Protein AF-A0A3D9DS26-F1 (afdb_monomer_lite)

Sequence (85 aa):
MTNMLNFGMKIKIYTIMKTLLRAFIVVIIIIGGVLIIVVGKKPFPEPECLVCGINLVRTLGIAEVILGLGALVIQANLAEKQRNF

Radius of gyration: 21.76 Å; chains: 1; bounding box: 59×15×52 Å

pLDDT: mean 74.6, std 13.54, range [47.5, 94.62]

Organism: NCBI:txid395936

Foldseek 3Di:
DVVVVVVVVVVVVVVVVVVVVVVVVVVVVVVVVVCCPVVVPDDPDDPPCPDPDDVVCVVVVVVCVCVVVVVVVVVVVVVVVVVVD

Structure (mmCIF, N/CA/C/O backbone):
data_AF-A0A3D9DS26-F1
#
_entry.id   AF-A0A3D9DS26-F1
#
loop_
_atom_site.group_PDB
_atom_site.id
_atom_site.type_symbol
_atom_site.label_atom_id
_atom_site.label_alt_id
_atom_site.label_comp_id
_atom_site.label_asym_id
_atom_site.label_entity_id
_atom_site.label_seq_id
_atom_site.pdbx_PDB_ins_code
_atom_site.Cartn_x
_atom_site.Cartn_y
_atom_site.Cartn_z
_atom_site.occupancy
_atom_site.B_iso_or_equiv
_atom_site.auth_seq_id
_atom_site.auth_comp_id
_atom_site.auth_asym_id
_atom_site.auth_atom_id
_atom_site.pdbx_PDB_model_num
ATOM 1 N N . MET A 1 1 ? -30.643 1.022 29.447 1.00 56.59 1 MET A N 1
ATOM 2 C CA . MET A 1 1 ? -31.026 0.630 28.067 1.00 56.59 1 MET A CA 1
ATOM 3 C C . MET A 1 1 ? -30.411 1.540 26.994 1.00 56.59 1 MET A C 1
ATOM 5 O O . MET A 1 1 ? -29.914 1.034 25.998 1.00 56.59 1 MET A O 1
ATOM 9 N N . THR A 1 2 ? -30.340 2.859 27.211 1.00 61.09 2 THR A N 1
ATOM 10 C CA . THR A 1 2 ? -29.748 3.852 26.283 1.00 61.09 2 THR A CA 1
ATOM 11 C C . THR A 1 2 ? -28.255 3.650 25.972 1.00 61.09 2 THR A C 1
ATOM 13 O O . THR A 1 2 ? -27.854 3.764 24.816 1.00 61.09 2 THR A O 1
ATOM 16 N N . ASN A 1 3 ? -27.433 3.263 26.955 1.00 60.50 3 ASN A N 1
ATOM 17 C CA . ASN A 1 3 ? -25.995 3.011 26.740 1.00 60.50 3 ASN A CA 1
ATOM 18 C C . ASN A 1 3 ? -25.705 1.811 25.817 1.00 60.50 3 ASN A C 1
ATOM 20 O O . ASN A 1 3 ? -24.702 1.809 25.110 1.00 60.50 3 ASN A O 1
ATOM 24 N N . MET A 1 4 ? -26.597 0.816 25.772 1.00 60.19 4 MET A N 1
ATOM 25 C CA . MET A 1 4 ? -26.422 -0.392 24.954 1.00 60.19 4 MET A CA 1
ATOM 26 C C . MET A 1 4 ? -26.727 -0.126 23.469 1.00 60.19 4 MET A C 1
ATOM 28 O O . MET A 1 4 ? -26.014 -0.611 22.592 1.00 60.19 4 MET A O 1
ATOM 32 N N . LEU A 1 5 ? -27.717 0.730 23.184 1.00 60.91 5 LEU A N 1
ATOM 33 C CA . LEU A 1 5 ? -28.002 1.237 21.834 1.00 60.91 5 LEU A CA 1
ATOM 34 C C . LEU A 1 5 ? -26.867 2.131 21.302 1.00 60.91 5 LEU A C 1
ATOM 36 O O . LEU A 1 5 ? -26.483 2.009 20.139 1.00 60.91 5 LEU A O 1
ATO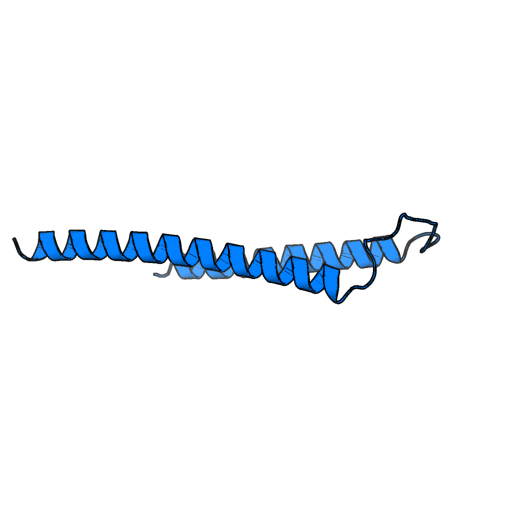M 40 N N . ASN A 1 6 ? -26.281 2.982 22.154 1.00 63.09 6 ASN A N 1
ATOM 41 C CA . ASN A 1 6 ? -25.159 3.850 21.773 1.00 63.09 6 ASN A CA 1
ATOM 42 C C . ASN A 1 6 ? -23.893 3.033 21.434 1.00 63.09 6 ASN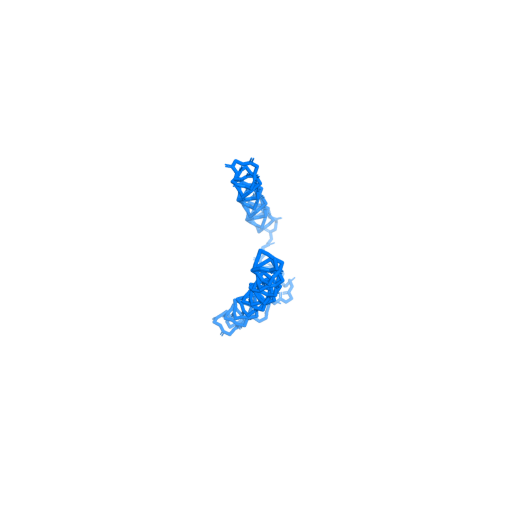 A C 1
ATOM 44 O O . ASN A 1 6 ? -23.210 3.305 20.445 1.00 63.09 6 ASN A O 1
ATOM 48 N N . PHE A 1 7 ? -23.634 1.960 22.190 1.00 66.06 7 PHE A N 1
ATOM 49 C CA . PHE A 1 7 ? -22.504 1.060 21.950 1.00 66.06 7 PHE A CA 1
ATOM 50 C C . PHE A 1 7 ? -22.642 0.276 20.633 1.00 66.06 7 PHE A C 1
ATOM 52 O O . PHE A 1 7 ? -21.707 0.241 19.829 1.00 66.06 7 PHE A O 1
ATOM 59 N N . GLY A 1 8 ? -23.829 -0.277 20.355 1.00 66.00 8 GLY A N 1
ATOM 60 C CA . GLY A 1 8 ? -24.113 -0.968 19.090 1.00 66.00 8 GLY A CA 1
ATOM 61 C C . GLY A 1 8 ? -23.998 -0.051 17.865 1.00 66.00 8 GLY A C 1
ATOM 62 O O . GLY A 1 8 ? -23.451 -0.448 16.833 1.00 66.00 8 GLY A O 1
ATOM 63 N N . MET A 1 9 ? -24.438 1.206 17.988 1.00 68.56 9 MET A N 1
ATOM 64 C CA . MET A 1 9 ? -24.321 2.198 16.917 1.00 68.56 9 MET A CA 1
ATOM 65 C C . MET A 1 9 ? -22.858 2.600 16.656 1.00 68.56 9 MET A C 1
ATOM 67 O O . MET A 1 9 ? -22.450 2.672 15.493 1.00 68.56 9 MET A O 1
ATOM 71 N N . LYS A 1 10 ? -22.033 2.766 17.703 1.00 67.88 10 LYS A N 1
ATOM 72 C CA . LYS A 1 10 ? -20.584 3.005 17.551 1.00 67.88 10 LYS A CA 1
ATOM 73 C C . LYS A 1 10 ? -19.860 1.851 16.860 1.00 67.88 10 LYS A C 1
ATOM 75 O O . LYS A 1 10 ? -19.033 2.112 15.989 1.00 67.88 10 LYS A O 1
ATOM 80 N N . ILE A 1 11 ? -20.179 0.598 17.196 1.00 72.75 11 ILE A N 1
ATOM 81 C CA . ILE A 1 11 ? -19.582 -0.588 16.553 1.00 72.75 11 ILE A CA 1
ATOM 82 C C . ILE A 1 11 ? -19.902 -0.616 15.056 1.00 72.75 11 ILE A C 1
ATOM 84 O O . ILE A 1 11 ? -19.014 -0.840 14.226 1.00 72.75 11 ILE A O 1
ATOM 88 N N . LYS A 1 12 ? -21.159 -0.340 14.692 1.00 75.31 12 LYS A N 1
ATOM 89 C CA . LYS A 1 12 ? -21.587 -0.297 13.289 1.00 75.31 12 LYS A CA 1
ATOM 90 C C . LYS A 1 12 ? -20.849 0.803 12.517 1.00 75.31 12 LYS A C 1
ATOM 92 O O . LYS A 1 12 ? -20.336 0.540 11.433 1.00 75.31 12 LYS A O 1
ATOM 97 N N . ILE A 1 13 ? -20.710 1.992 13.105 1.00 76.25 13 ILE A N 1
ATOM 98 C CA . ILE A 1 13 ? -19.961 3.119 12.522 1.00 76.25 13 ILE A CA 1
ATOM 99 C C . ILE A 1 13 ? -18.473 2.785 12.351 1.00 76.25 13 ILE A C 1
ATOM 101 O O . ILE A 1 13 ? -17.922 3.019 11.277 1.00 76.25 13 ILE A O 1
ATOM 105 N N . TYR A 1 14 ? -17.829 2.178 13.353 1.00 79.19 14 TYR A N 1
ATOM 106 C CA . TYR A 1 14 ? -16.428 1.747 13.259 1.00 79.19 14 TYR A CA 1
ATOM 107 C C . TYR A 1 14 ? -16.214 0.709 12.151 1.00 79.19 14 TYR A C 1
ATOM 109 O O . TYR A 1 14 ? -15.230 0.770 11.416 1.00 79.19 14 TYR A O 1
ATOM 117 N N . THR A 1 15 ? -17.160 -0.217 11.993 1.00 79.75 15 THR A N 1
ATOM 118 C CA . THR A 1 15 ? -17.108 -1.251 10.949 1.00 79.75 15 THR A CA 1
ATOM 119 C C . THR A 1 15 ? -17.268 -0.653 9.548 1.00 79.75 15 THR A C 1
ATOM 121 O O . THR A 1 15 ? -16.530 -1.015 8.626 1.00 79.75 15 THR A O 1
ATOM 124 N N . ILE A 1 16 ? -18.186 0.304 9.385 1.00 80.12 16 ILE A N 1
ATOM 125 C CA . ILE A 1 16 ? -18.387 1.027 8.121 1.00 80.12 16 ILE A CA 1
ATOM 126 C C . ILE A 1 16 ? -17.135 1.841 7.780 1.00 80.12 16 ILE A C 1
ATOM 128 O O . ILE A 1 16 ? -16.606 1.730 6.677 1.00 80.12 16 ILE A O 1
ATOM 132 N N . MET A 1 17 ? -16.602 2.589 8.745 1.00 84.25 17 MET A N 1
ATOM 133 C CA . MET A 1 17 ? -15.412 3.420 8.568 1.00 84.25 17 MET A CA 1
ATOM 134 C C . MET A 1 17 ? -14.164 2.589 8.241 1.00 84.25 17 MET A C 1
ATOM 136 O O . MET A 1 17 ? -13.399 2.961 7.355 1.00 84.25 17 MET A O 1
ATOM 140 N N . LYS A 1 18 ? -14.000 1.414 8.858 1.00 81.75 18 LYS A N 1
ATOM 141 C CA . LYS A 1 18 ? -12.942 0.453 8.507 1.00 81.75 18 LYS A CA 1
ATOM 142 C C . LYS A 1 18 ? -13.057 -0.027 7.056 1.00 81.75 18 LYS A C 1
ATOM 144 O O . LYS A 1 18 ? -12.051 -0.132 6.356 1.00 81.75 18 LYS A O 1
ATOM 149 N N . THR A 1 19 ? -14.275 -0.308 6.601 1.00 86.19 19 THR A N 1
ATOM 150 C CA . THR A 1 19 ? -14.540 -0.749 5.223 1.00 86.19 19 THR A CA 1
ATOM 151 C C . THR A 1 19 ? -14.248 0.364 4.215 1.00 86.19 19 THR A C 1
ATOM 153 O O . THR A 1 19 ? -13.585 0.116 3.209 1.00 86.19 19 THR A O 1
ATOM 156 N N . LEU A 1 20 ? -14.666 1.597 4.516 1.00 86.88 20 LEU A N 1
ATOM 157 C CA . LEU A 1 20 ? -14.391 2.770 3.683 1.00 86.88 20 LEU A CA 1
ATOM 158 C C . LEU A 1 20 ? -12.888 3.053 3.579 1.00 86.88 20 LEU A C 1
ATOM 160 O O . LEU A 1 20 ? -12.385 3.275 2.480 1.00 86.88 20 LEU A O 1
ATOM 164 N N . LEU A 1 21 ? -12.155 2.969 4.693 1.00 86.38 21 LEU A N 1
ATOM 165 C CA . LEU A 1 21 ? -10.707 3.179 4.707 1.00 86.38 21 LEU A CA 1
ATOM 166 C C . LEU A 1 21 ? -9.978 2.136 3.845 1.00 86.38 21 LEU A C 1
ATOM 168 O O . LEU A 1 21 ? -9.083 2.475 3.072 1.00 86.38 21 LEU A O 1
ATOM 172 N N . ARG A 1 22 ? -10.403 0.868 3.928 1.00 86.00 22 ARG A N 1
ATOM 173 C CA . ARG A 1 22 ? -9.853 -0.216 3.104 1.00 86.00 22 ARG A CA 1
ATOM 174 C C . ARG A 1 22 ? -10.115 0.016 1.616 1.00 86.00 22 ARG A C 1
ATOM 176 O O . ARG A 1 22 ? -9.205 -0.165 0.813 1.00 86.00 22 ARG A O 1
ATOM 183 N N . ALA A 1 23 ? -11.327 0.427 1.250 1.00 90.25 23 ALA A N 1
ATOM 184 C CA . ALA A 1 23 ? -11.670 0.731 -0.137 1.00 90.25 23 ALA A CA 1
ATOM 185 C C . ALA A 1 23 ? -10.846 1.912 -0.681 1.00 90.25 23 ALA A C 1
ATOM 187 O O . ALA A 1 23 ? -10.324 1.837 -1.790 1.00 90.25 23 ALA A O 1
ATOM 188 N N . PHE A 1 24 ? -10.663 2.962 0.121 1.00 92.44 24 PHE A N 1
ATOM 189 C CA . PHE A 1 24 ? -9.892 4.144 -0.262 1.00 92.44 24 PHE A CA 1
ATOM 190 C C . PHE A 1 24 ? -8.422 3.820 -0.576 1.00 92.44 24 PHE A C 1
ATOM 192 O O . PHE A 1 24 ? -7.909 4.240 -1.612 1.00 92.44 24 PHE A O 1
ATOM 199 N N . ILE A 1 25 ? -7.763 3.008 0.260 1.00 92.62 25 ILE A N 1
ATOM 200 C CA . ILE A 1 25 ? -6.374 2.571 0.028 1.00 92.62 25 ILE A CA 1
ATOM 201 C C . ILE A 1 25 ? -6.253 1.793 -1.289 1.00 92.62 25 ILE A C 1
ATOM 203 O O . ILE A 1 25 ? -5.339 2.045 -2.072 1.00 92.62 25 ILE A O 1
ATOM 207 N N . VAL A 1 26 ? -7.191 0.880 -1.562 1.00 93.06 26 VAL A N 1
ATOM 208 C CA . VAL A 1 26 ? -7.198 0.092 -2.806 1.00 93.06 26 VAL A CA 1
ATOM 209 C C . VAL A 1 26 ? -7.317 1.002 -4.028 1.00 93.06 26 VAL A C 1
ATOM 211 O O . VAL A 1 26 ? -6.568 0.836 -4.988 1.00 93.06 26 VAL A O 1
ATOM 214 N N . VAL A 1 27 ? -8.203 1.998 -3.982 1.00 94.62 27 VAL A N 1
ATOM 215 C CA . VAL A 1 27 ? -8.391 2.954 -5.083 1.00 94.62 27 VAL A CA 1
ATOM 216 C C . VAL A 1 27 ? -7.115 3.757 -5.351 1.00 94.62 27 VAL A C 1
ATOM 218 O O . VAL A 1 27 ? -6.720 3.889 -6.508 1.00 94.62 27 VAL A O 1
ATOM 221 N N . ILE A 1 28 ? -6.428 4.236 -4.310 1.00 92.25 28 ILE A N 1
ATOM 222 C CA . ILE A 1 28 ? -5.173 4.991 -4.467 1.00 92.25 28 ILE A CA 1
ATOM 223 C C . ILE A 1 28 ? -4.090 4.140 -5.139 1.00 92.25 28 ILE A C 1
ATOM 225 O O . ILE A 1 28 ? -3.403 4.629 -6.035 1.00 92.25 28 ILE A O 1
ATOM 229 N N . ILE A 1 29 ? -3.954 2.869 -4.750 1.00 91.31 29 ILE A N 1
ATOM 230 C CA . ILE A 1 29 ? -2.959 1.957 -5.335 1.00 91.31 29 ILE A CA 1
ATOM 231 C C . ILE A 1 29 ? -3.252 1.714 -6.822 1.00 91.31 29 ILE A C 1
ATOM 233 O O . ILE A 1 29 ? -2.339 1.785 -7.645 1.00 91.31 29 ILE A O 1
ATOM 237 N N . ILE A 1 30 ? -4.520 1.479 -7.178 1.00 93.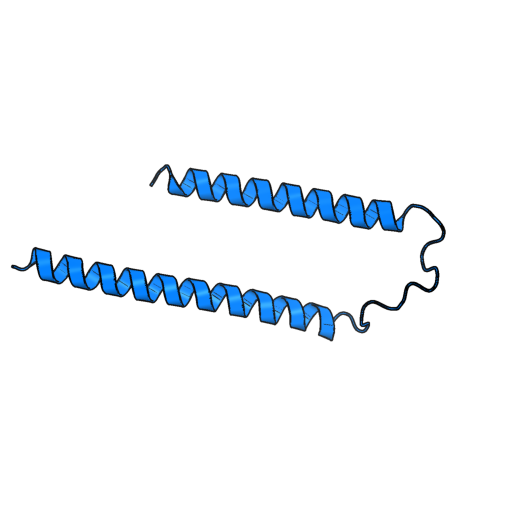50 30 ILE A N 1
ATOM 238 C CA . ILE A 1 30 ? -4.945 1.272 -8.572 1.00 93.50 30 ILE A CA 1
ATOM 239 C C . ILE A 1 30 ? -4.642 2.522 -9.410 1.00 93.50 30 ILE A C 1
ATOM 241 O O . ILE A 1 30 ? -4.028 2.416 -10.469 1.00 93.50 30 ILE A O 1
ATOM 245 N N . ILE A 1 31 ? -5.027 3.711 -8.931 1.00 93.12 31 ILE A N 1
ATOM 246 C CA . ILE A 1 31 ? -4.814 4.974 -9.654 1.00 93.12 31 ILE A CA 1
ATOM 247 C C . ILE A 1 31 ? -3.319 5.256 -9.826 1.00 93.12 31 ILE A C 1
ATOM 249 O O . ILE A 1 31 ? -2.889 5.595 -10.927 1.00 93.12 31 ILE A O 1
ATOM 253 N N . GLY A 1 32 ? -2.522 5.084 -8.768 1.00 86.25 32 GLY A N 1
ATOM 254 C CA . GLY A 1 32 ? -1.073 5.274 -8.829 1.00 86.25 32 GLY A CA 1
ATOM 255 C C . GLY A 1 32 ? -0.408 4.332 -9.834 1.00 86.25 32 GLY A C 1
ATOM 256 O O . GLY A 1 32 ? 0.384 4.780 -10.662 1.00 86.25 32 GLY A O 1
ATOM 257 N N . GLY A 1 33 ? -0.783 3.050 -9.821 1.00 81.81 33 GLY A N 1
ATOM 258 C CA . GLY A 1 33 ? -0.273 2.062 -10.773 1.00 81.81 33 GLY A CA 1
ATOM 259 C C . GLY A 1 33 ? -0.635 2.401 -12.220 1.00 81.81 33 GLY A C 1
ATOM 260 O O . GLY A 1 33 ? 0.234 2.410 -13.089 1.00 81.81 33 GLY A O 1
ATOM 261 N N . VAL A 1 34 ? -1.896 2.754 -12.478 1.00 87.44 34 VAL A N 1
ATOM 262 C CA . VAL A 1 34 ? -2.357 3.126 -13.825 1.00 87.44 34 VAL A CA 1
ATOM 263 C C . VAL A 1 34 ? -1.671 4.402 -14.318 1.00 87.44 34 VAL A C 1
ATOM 265 O O . VAL A 1 34 ? -1.229 4.442 -15.464 1.00 87.44 34 VAL A O 1
ATOM 268 N N . LEU A 1 35 ? -1.517 5.426 -13.474 1.00 84.38 35 LEU A N 1
ATOM 269 C CA . LEU A 1 35 ? -0.835 6.668 -13.853 1.00 84.38 35 LEU A CA 1
ATOM 270 C C . LEU A 1 35 ? 0.618 6.427 -14.264 1.00 84.38 35 LEU A C 1
ATOM 272 O O . LEU A 1 35 ? 1.062 6.979 -15.270 1.00 84.38 35 LEU A O 1
ATOM 276 N N . ILE A 1 36 ? 1.345 5.580 -13.533 1.00 79.25 36 ILE A N 1
ATOM 277 C CA . ILE A 1 36 ? 2.738 5.261 -13.863 1.00 79.25 36 ILE A CA 1
ATOM 278 C C . ILE A 1 36 ? 2.832 4.538 -15.213 1.00 79.25 36 ILE A C 1
ATOM 280 O O . ILE A 1 36 ? 3.710 4.863 -16.009 1.00 79.25 36 ILE A O 1
ATOM 284 N N . ILE A 1 37 ? 1.898 3.632 -15.511 1.00 75.94 37 ILE A N 1
ATOM 285 C CA . ILE A 1 37 ? 1.864 2.875 -16.774 1.00 75.94 37 ILE A CA 1
ATOM 286 C C . ILE A 1 37 ? 1.452 3.757 -17.966 1.00 75.94 37 ILE A C 1
ATOM 288 O O . ILE A 1 37 ? 1.943 3.571 -19.077 1.00 75.94 37 ILE A O 1
ATOM 292 N N . VAL A 1 38 ? 0.537 4.710 -17.763 1.00 76.00 38 VAL A N 1
ATOM 293 C CA . VAL A 1 38 ? -0.001 5.554 -18.846 1.00 76.00 38 VAL A CA 1
ATOM 294 C C . VAL A 1 38 ? 0.914 6.744 -19.153 1.00 76.00 38 VAL A C 1
ATOM 296 O O . VAL A 1 38 ? 1.122 7.069 -20.323 1.00 76.00 38 VAL A O 1
ATOM 299 N N . VAL A 1 39 ? 1.462 7.400 -18.124 1.00 73.31 39 VAL A N 1
ATOM 300 C CA . VAL A 1 39 ? 2.349 8.569 -18.279 1.00 73.31 39 VAL A CA 1
ATOM 301 C C . VAL A 1 39 ? 3.773 8.125 -18.613 1.00 73.31 39 VAL A C 1
ATOM 303 O O . VAL A 1 39 ? 4.429 8.717 -19.471 1.00 73.31 39 VAL A O 1
ATOM 306 N N . GLY A 1 40 ? 4.242 7.039 -17.997 1.00 62.19 40 GLY A N 1
ATOM 307 C CA . GLY A 1 40 ? 5.449 6.350 -18.421 1.00 62.19 40 GLY A CA 1
ATOM 308 C C . GLY A 1 40 ? 5.144 5.524 -19.662 1.00 62.19 40 GLY A C 1
ATOM 309 O O . GLY A 1 40 ? 4.862 4.341 -19.543 1.00 62.19 40 GLY A O 1
ATOM 310 N N . LYS A 1 41 ? 5.182 6.131 -20.855 1.00 56.66 41 LYS A N 1
ATOM 311 C CA . LYS A 1 41 ? 5.088 5.474 -22.178 1.00 56.66 41 LYS A CA 1
ATOM 312 C C . LYS A 1 41 ? 6.225 4.456 -22.418 1.00 56.66 41 LYS A C 1
ATOM 314 O O . LYS A 1 41 ? 7.011 4.587 -23.355 1.00 56.66 41 LYS A O 1
ATOM 319 N N . LYS A 1 42 ? 6.333 3.439 -21.569 1.00 50.59 42 LYS A N 1
ATOM 320 C CA . LYS A 1 42 ? 7.128 2.233 -21.756 1.00 50.59 42 LYS A CA 1
ATOM 321 C C . LYS A 1 42 ? 6.655 1.195 -20.731 1.00 50.59 42 LYS A C 1
ATOM 323 O O . LYS A 1 42 ? 6.832 1.436 -19.536 1.00 50.59 42 LYS A O 1
ATOM 328 N N . PRO A 1 43 ? 6.106 0.034 -21.147 1.00 54.28 43 PRO A N 1
ATOM 329 C CA . PRO A 1 43 ? 6.274 -1.143 -20.308 1.00 54.28 43 PRO A CA 1
ATOM 330 C C . PRO A 1 43 ? 7.782 -1.270 -20.097 1.00 54.28 43 PRO A C 1
ATOM 332 O O . PRO A 1 43 ? 8.544 -1.025 -21.033 1.00 54.28 43 PRO A O 1
ATOM 335 N N . PHE A 1 44 ? 8.198 -1.514 -18.859 1.00 53.88 44 PHE A N 1
ATOM 336 C CA . PHE A 1 44 ? 9.587 -1.764 -18.495 1.00 53.88 44 PHE A CA 1
ATOM 337 C C . PHE A 1 44 ? 10.238 -2.630 -19.593 1.00 53.88 44 PHE A C 1
ATOM 339 O O . PHE A 1 44 ? 9.838 -3.785 -19.742 1.00 53.88 44 PHE A O 1
ATOM 346 N N . PRO A 1 45 ? 11.102 -2.057 -20.452 1.00 52.06 45 PRO A N 1
ATOM 347 C CA . PRO A 1 45 ? 11.586 -2.769 -21.621 1.00 52.06 45 PRO A CA 1
ATOM 348 C C . PRO A 1 45 ? 12.484 -3.914 -21.156 1.00 52.06 45 PRO A C 1
ATOM 350 O O . PRO A 1 45 ? 13.173 -3.785 -20.139 1.00 52.06 45 PRO A O 1
ATOM 353 N N . GLU A 1 46 ? 12.463 -5.021 -21.900 1.00 50.41 46 GLU A N 1
ATOM 354 C CA . GLU A 1 46 ? 13.460 -6.088 -21.807 1.00 50.41 46 GLU A CA 1
ATOM 355 C C . GLU A 1 46 ? 14.870 -5.493 -21.624 1.00 50.41 46 GLU A C 1
ATOM 357 O O . GLU A 1 46 ? 15.180 -4.459 -22.230 1.00 50.41 46 GLU A O 1
ATOM 362 N N . PRO A 1 47 ? 15.728 -6.093 -20.774 1.00 54.12 47 PRO A N 1
ATOM 363 C CA . PRO A 1 47 ? 17.042 -5.552 -20.466 1.00 54.12 47 PRO A CA 1
ATOM 364 C C . PRO A 1 47 ? 17.991 -5.793 -21.644 1.00 54.12 47 PRO A C 1
ATOM 366 O O . PRO A 1 47 ? 18.917 -6.595 -21.572 1.00 54.12 47 PRO A O 1
ATOM 369 N N . GLU A 1 48 ? 17.791 -5.069 -22.738 1.00 53.91 48 GLU A N 1
ATOM 370 C CA . GLU A 1 48 ? 18.789 -4.901 -23.785 1.00 53.91 48 GLU A CA 1
ATOM 371 C C . GLU A 1 48 ? 19.841 -3.916 -23.256 1.00 53.91 48 GLU A C 1
ATOM 373 O O . GLU A 1 48 ? 19.780 -2.716 -23.504 1.00 53.91 48 GLU A O 1
ATOM 378 N N . CYS A 1 49 ? 20.739 -4.421 -22.401 1.00 53.53 49 CYS A N 1
ATOM 379 C CA . CYS A 1 49 ? 21.980 -3.792 -21.926 1.00 53.53 49 CYS A CA 1
ATOM 380 C C . CYS A 1 49 ? 21.956 -2.256 -21.726 1.00 53.53 49 CYS A C 1
ATOM 382 O O . CYS A 1 49 ? 22.920 -1.570 -22.068 1.00 53.53 49 CYS A O 1
ATOM 384 N N . LEU A 1 50 ? 20.896 -1.700 -21.120 1.00 53.44 50 LEU A N 1
ATOM 385 C CA . LEU A 1 50 ? 20.733 -0.246 -20.946 1.00 53.44 50 LEU A CA 1
ATOM 386 C C . LEU A 1 50 ? 21.502 0.334 -19.748 1.00 53.44 50 LEU A C 1
ATOM 388 O O . LEU A 1 50 ? 21.365 1.514 -19.455 1.00 53.44 50 LEU A O 1
ATOM 392 N N . VAL A 1 51 ? 22.314 -0.482 -19.067 1.00 47.50 51 VAL A N 1
ATOM 393 C CA . VAL A 1 51 ? 23.525 -0.059 -18.351 1.00 47.50 51 VAL A CA 1
ATOM 394 C C . VAL A 1 51 ? 24.496 -1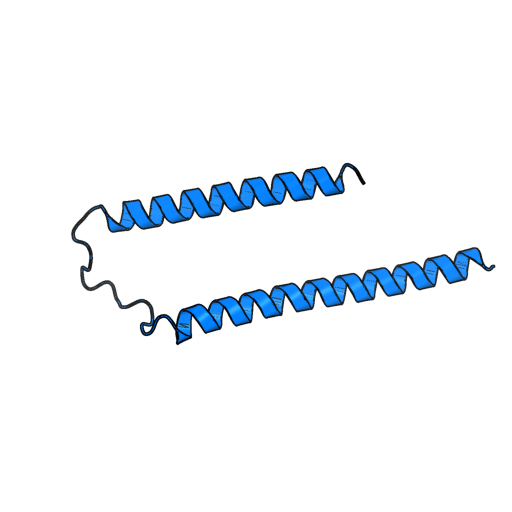.227 -18.389 1.00 47.50 51 VAL A C 1
ATOM 396 O O . VAL A 1 51 ? 24.331 -2.221 -17.687 1.00 47.50 51 VAL A O 1
ATOM 399 N N . CYS A 1 52 ? 25.559 -1.085 -19.165 1.00 55.34 52 CYS A N 1
ATOM 400 C CA . CYS A 1 52 ? 26.773 -1.825 -18.891 1.00 55.34 52 CYS A CA 1
ATOM 401 C C . CYS A 1 52 ? 27.230 -1.457 -17.459 1.00 55.34 52 CYS A C 1
ATOM 403 O O . CYS A 1 52 ? 27.708 -0.348 -17.211 1.00 55.34 52 CYS A O 1
ATOM 405 N N . GLY A 1 53 ? 26.997 -2.349 -16.488 1.00 60.91 53 GLY A N 1
ATOM 406 C CA . GLY A 1 53 ? 27.812 -2.448 -15.278 1.00 60.91 53 GLY A CA 1
ATOM 407 C C . GLY A 1 53 ? 27.137 -2.230 -13.923 1.00 60.91 53 GLY A C 1
ATOM 408 O O . GLY A 1 53 ? 26.847 -3.194 -13.229 1.00 60.91 53 GLY A O 1
ATOM 409 N N . ILE A 1 54 ? 27.062 -0.982 -13.442 1.00 61.88 54 ILE A N 1
ATOM 410 C CA . ILE A 1 54 ? 27.072 -0.715 -11.979 1.00 61.88 54 ILE A CA 1
ATOM 411 C C . ILE A 1 54 ? 26.090 0.387 -11.547 1.00 61.88 54 ILE A C 1
ATOM 413 O O . ILE A 1 54 ? 25.489 0.304 -10.476 1.00 61.88 54 ILE A O 1
ATOM 417 N N . ASN A 1 55 ? 25.876 1.414 -12.373 1.00 58.78 55 ASN A N 1
ATOM 418 C CA . ASN A 1 55 ? 25.089 2.583 -11.966 1.00 58.78 55 ASN A CA 1
ATOM 419 C C . ASN A 1 55 ? 23.586 2.297 -11.833 1.00 58.78 55 ASN A C 1
ATOM 421 O O . ASN A 1 55 ? 22.963 2.857 -10.939 1.00 58.78 55 ASN A O 1
ATOM 425 N N . LEU A 1 56 ? 23.006 1.396 -12.637 1.00 63.22 56 LEU A N 1
ATOM 426 C CA . LEU A 1 56 ? 21.576 1.070 -12.530 1.00 63.22 56 LEU A CA 1
ATOM 427 C C . LEU A 1 56 ? 21.261 0.291 -11.256 1.00 63.22 56 LEU A C 1
ATOM 429 O O . LEU A 1 56 ? 20.311 0.624 -10.561 1.00 63.22 56 LEU A O 1
ATOM 433 N N . VAL A 1 57 ? 22.098 -0.696 -10.921 1.00 73.44 57 VAL A N 1
ATOM 434 C CA . VAL A 1 57 ? 22.016 -1.442 -9.656 1.00 73.44 57 VAL A CA 1
ATOM 435 C C . VAL A 1 57 ? 22.188 -0.496 -8.475 1.00 73.44 57 VAL A C 1
ATOM 437 O O . VAL A 1 57 ? 21.468 -0.606 -7.489 1.00 73.44 57 VAL A O 1
ATOM 440 N N . ARG A 1 58 ? 23.094 0.482 -8.582 1.00 74.00 58 ARG A N 1
ATOM 441 C CA . ARG A 1 58 ? 23.283 1.490 -7.539 1.00 74.00 58 ARG A CA 1
ATOM 442 C C . ARG A 1 58 ? 22.057 2.391 -7.389 1.00 74.00 58 ARG A C 1
ATOM 444 O O . ARG A 1 58 ? 21.639 2.635 -6.267 1.00 74.00 58 ARG A O 1
ATOM 451 N N . THR A 1 59 ? 21.455 2.853 -8.484 1.00 76.69 59 THR A N 1
ATOM 452 C CA . THR A 1 59 ? 20.251 3.698 -8.437 1.00 76.69 59 THR A CA 1
ATOM 453 C C . THR A 1 59 ? 19.023 2.927 -7.955 1.00 76.69 59 THR A C 1
ATOM 455 O O . THR A 1 59 ? 18.310 3.439 -7.095 1.00 76.69 59 THR A O 1
ATOM 458 N N . LEU A 1 60 ? 18.796 1.698 -8.436 1.00 75.06 60 LEU A N 1
ATOM 459 C CA . LEU A 1 60 ? 17.728 0.830 -7.923 1.00 75.06 60 LEU A CA 1
ATOM 460 C C . LEU A 1 60 ? 17.954 0.492 -6.446 1.00 75.06 60 LEU A C 1
ATOM 462 O O . LEU A 1 60 ? 17.022 0.593 -5.659 1.00 75.06 60 LEU A O 1
ATOM 466 N N . GLY A 1 61 ? 19.189 0.173 -6.054 1.00 78.44 61 GLY A N 1
ATOM 467 C CA . GLY A 1 61 ? 19.542 -0.110 -4.664 1.00 78.44 61 GLY A CA 1
ATOM 468 C C . GLY A 1 61 ? 19.340 1.096 -3.744 1.00 78.44 61 GLY A C 1
ATOM 469 O O . GLY A 1 61 ? 18.796 0.951 -2.655 1.00 78.44 61 GLY A O 1
ATOM 470 N N . ILE A 1 62 ? 19.704 2.309 -4.182 1.0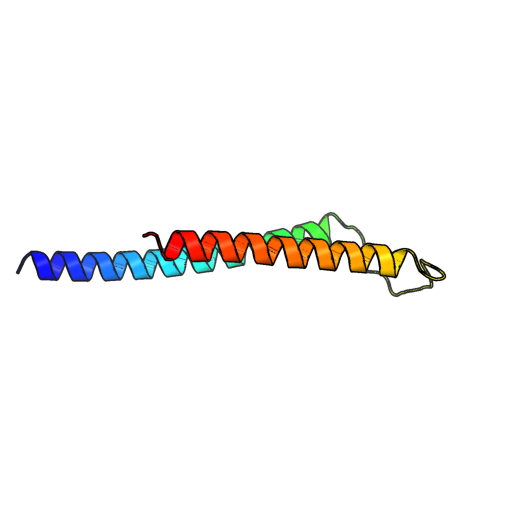0 82.50 62 ILE A N 1
ATOM 471 C CA . ILE A 1 62 ? 19.434 3.541 -3.421 1.00 82.50 62 ILE A CA 1
ATOM 472 C C . ILE A 1 62 ? 17.925 3.787 -3.323 1.00 82.50 62 ILE A C 1
ATOM 474 O O . ILE A 1 62 ? 17.436 4.118 -2.244 1.00 82.50 62 ILE A O 1
ATOM 478 N N . ALA A 1 63 ? 17.182 3.610 -4.418 1.00 79.00 63 ALA A N 1
ATOM 479 C CA . ALA A 1 63 ? 15.732 3.770 -4.412 1.00 79.00 63 ALA A CA 1
ATOM 480 C C . ALA A 1 63 ? 15.064 2.787 -3.439 1.00 79.00 63 ALA A C 1
ATOM 482 O O . ALA A 1 63 ? 14.196 3.194 -2.672 1.00 79.00 63 ALA A O 1
ATOM 483 N N . GLU A 1 64 ? 15.509 1.532 -3.409 1.00 84.94 64 GLU A N 1
ATOM 484 C CA . GLU A 1 64 ? 14.988 0.500 -2.512 1.00 84.94 64 GLU A CA 1
ATOM 485 C C . GLU A 1 64 ? 15.312 0.794 -1.040 1.00 84.94 64 GLU A C 1
ATOM 487 O O . GLU A 1 64 ? 14.434 0.694 -0.183 1.00 84.94 64 GLU A O 1
ATOM 492 N N . VAL A 1 65 ? 16.531 1.258 -0.742 1.00 89.50 65 VAL A N 1
ATOM 493 C CA . VAL A 1 65 ? 16.925 1.669 0.615 1.00 89.50 65 VAL A CA 1
ATOM 494 C C . VAL A 1 65 ? 16.118 2.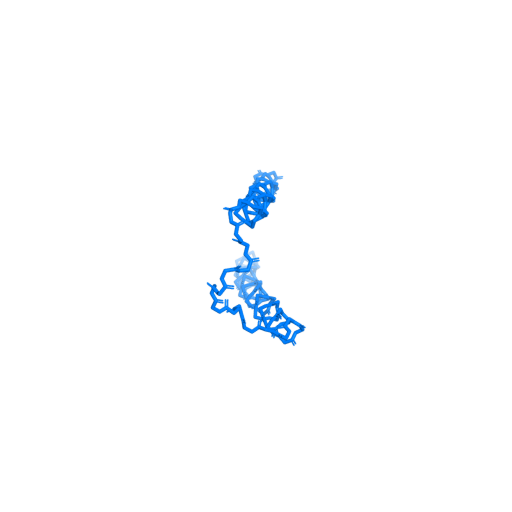881 1.088 1.00 89.50 65 VAL A C 1
ATOM 496 O O . VAL A 1 65 ? 15.639 2.882 2.222 1.00 89.50 65 VAL A O 1
ATOM 499 N N . ILE A 1 66 ? 15.913 3.893 0.238 1.00 89.19 66 ILE A N 1
ATOM 500 C CA . ILE A 1 66 ? 15.108 5.076 0.583 1.00 89.19 66 ILE A CA 1
ATOM 501 C C . ILE A 1 66 ? 13.637 4.695 0.772 1.00 89.19 66 ILE A C 1
ATOM 503 O O . ILE A 1 66 ? 13.018 5.126 1.747 1.00 89.19 66 ILE A O 1
ATOM 507 N N . LEU A 1 67 ? 13.077 3.875 -0.120 1.00 86.94 67 LEU A N 1
ATOM 508 C CA . LEU A 1 67 ? 11.688 3.432 -0.023 1.00 86.94 67 LEU A CA 1
ATOM 509 C C . LEU A 1 67 ? 11.472 2.562 1.227 1.00 86.94 67 LEU A C 1
ATOM 511 O O . LEU A 1 67 ? 10.485 2.743 1.942 1.00 86.94 67 LEU A O 1
ATOM 515 N N . GLY A 1 68 ? 12.427 1.681 1.537 1.00 88.31 68 GLY A N 1
ATOM 516 C CA . GLY A 1 68 ? 12.419 0.832 2.728 1.00 88.31 68 GLY A CA 1
ATOM 517 C C . GLY A 1 68 ? 12.547 1.622 4.033 1.00 88.31 68 GLY A C 1
ATOM 518 O O . GLY A 1 68 ? 11.737 1.440 4.944 1.00 88.31 68 GLY A O 1
ATOM 519 N N . LEU A 1 69 ? 13.512 2.545 4.124 1.00 91.38 69 LEU A N 1
ATOM 520 C CA . LEU A 1 69 ? 13.686 3.414 5.296 1.00 91.38 69 LEU A CA 1
ATOM 521 C C . LEU A 1 69 ? 12.497 4.363 5.483 1.00 91.38 69 LEU A C 1
ATOM 523 O O . LEU A 1 69 ? 12.009 4.521 6.602 1.00 91.38 69 LEU A O 1
ATOM 527 N N . GLY A 1 70 ? 11.985 4.951 4.399 1.00 88.50 70 GLY A N 1
ATOM 528 C CA . GLY A 1 70 ? 10.800 5.806 4.438 1.00 88.50 70 GLY A CA 1
ATOM 529 C C . GLY A 1 70 ? 9.571 5.063 4.967 1.00 88.50 70 GLY A C 1
ATOM 530 O O . GLY A 1 70 ? 8.882 5.558 5.861 1.00 88.50 70 GLY A O 1
ATOM 531 N N . ALA A 1 71 ? 9.331 3.838 4.490 1.00 89.50 71 ALA A N 1
ATOM 532 C CA . ALA A 1 71 ? 8.238 2.999 4.975 1.00 89.50 71 ALA A CA 1
ATOM 533 C C . ALA A 1 71 ? 8.400 2.615 6.455 1.00 89.50 71 ALA A C 1
ATOM 535 O O . ALA A 1 71 ? 7.411 2.584 7.193 1.00 89.50 71 ALA A O 1
ATOM 536 N N . LEU A 1 72 ? 9.628 2.347 6.909 1.00 89.00 72 LEU A N 1
ATOM 537 C CA . LEU A 1 72 ? 9.908 2.024 8.309 1.00 89.00 72 LEU A CA 1
ATOM 538 C C . LEU A 1 72 ? 9.583 3.204 9.238 1.00 89.00 72 LEU A C 1
ATOM 540 O O . LEU A 1 72 ? 8.909 3.020 10.251 1.00 89.00 72 LEU A O 1
ATOM 544 N N . VAL A 1 73 ? 9.994 4.420 8.867 1.00 88.56 73 VAL A N 1
ATOM 545 C CA . VAL A 1 73 ? 9.722 5.636 9.650 1.00 88.56 73 VAL A CA 1
ATOM 546 C C . VAL A 1 73 ? 8.222 5.927 9.719 1.00 88.56 73 VAL A C 1
ATOM 548 O O . VAL A 1 73 ? 7.706 6.231 10.796 1.00 88.56 73 VAL A O 1
ATOM 551 N N . ILE A 1 74 ? 7.493 5.800 8.606 1.00 87.94 74 ILE A N 1
ATOM 552 C CA . ILE A 1 74 ? 6.041 6.043 8.590 1.00 87.94 74 ILE A CA 1
ATOM 553 C C . ILE A 1 74 ? 5.309 5.022 9.474 1.00 87.94 74 ILE A C 1
ATOM 555 O O . ILE A 1 74 ? 4.432 5.402 10.252 1.00 87.94 74 ILE A O 1
ATOM 559 N N . GLN A 1 75 ? 5.689 3.743 9.412 1.00 83.12 75 GLN A N 1
ATOM 560 C CA . GLN A 1 75 ? 5.092 2.708 10.260 1.00 83.12 75 GLN A CA 1
ATOM 561 C C . GLN A 1 75 ? 5.403 2.918 11.746 1.00 83.12 75 GLN A C 1
ATOM 563 O O . GLN A 1 75 ? 4.501 2.771 12.569 1.00 83.12 75 GLN A O 1
ATOM 568 N N . ALA A 1 76 ? 6.629 3.320 12.093 1.00 83.38 76 ALA A N 1
ATOM 569 C CA . ALA A 1 76 ? 7.004 3.629 13.473 1.00 83.38 76 ALA A CA 1
ATOM 570 C C . ALA A 1 76 ? 6.181 4.799 14.046 1.00 83.38 76 ALA A C 1
ATOM 572 O O . ALA A 1 76 ? 5.639 4.692 15.144 1.00 83.38 76 ALA A O 1
ATOM 573 N N . ASN A 1 77 ? 5.999 5.873 13.270 1.00 80.56 77 ASN A N 1
ATOM 574 C CA . ASN A 1 77 ? 5.192 7.029 13.678 1.00 80.56 77 ASN A CA 1
ATOM 575 C C . ASN A 1 77 ? 3.707 6.675 13.852 1.00 80.56 77 ASN A C 1
ATOM 577 O O . ASN A 1 77 ? 3.060 7.117 14.802 1.00 80.56 77 ASN A O 1
ATOM 581 N N . LEU A 1 78 ? 3.150 5.863 12.949 1.00 81.56 78 LEU A N 1
ATOM 582 C CA . LEU A 1 78 ? 1.766 5.398 13.062 1.00 81.56 78 LEU A CA 1
ATOM 583 C C . LEU A 1 78 ? 1.581 4.461 14.264 1.00 81.56 78 LEU A C 1
ATOM 585 O O . LEU A 1 78 ? 0.576 4.576 14.964 1.00 81.56 78 LEU A O 1
ATOM 589 N N . ALA A 1 79 ? 2.545 3.576 14.531 1.00 80.50 79 ALA A N 1
ATOM 590 C CA . ALA A 1 79 ? 2.520 2.678 15.684 1.00 80.50 79 ALA A CA 1
ATOM 591 C C . ALA A 1 79 ? 2.594 3.448 17.012 1.00 80.50 79 ALA A C 1
ATOM 593 O O . ALA A 1 79 ? 1.826 3.161 17.930 1.00 80.50 79 ALA A O 1
ATOM 594 N N . GLU A 1 80 ? 3.450 4.465 17.105 1.00 77.81 80 GLU A N 1
ATOM 595 C CA . GLU A 1 80 ? 3.537 5.329 18.285 1.00 77.81 80 GLU A CA 1
ATOM 596 C C . GLU A 1 80 ? 2.254 6.148 18.488 1.00 77.81 80 GLU A C 1
ATOM 598 O O . GLU A 1 80 ? 1.696 6.180 19.587 1.00 77.81 80 GLU A O 1
ATOM 603 N N . LYS A 1 81 ? 1.692 6.704 17.407 1.00 69.19 81 LYS A N 1
ATOM 604 C CA . LYS A 1 81 ? 0.412 7.430 17.435 1.00 69.19 81 LYS A CA 1
ATOM 605 C C . LYS A 1 81 ? -0.787 6.547 17.801 1.00 69.19 81 LYS A C 1
ATOM 607 O O . LYS A 1 81 ? -1.788 7.067 18.282 1.00 69.19 81 LYS A O 1
ATOM 612 N N . GLN A 1 82 ? -0.717 5.236 17.569 1.00 70.06 82 GLN A N 1
ATOM 613 C CA . GLN A 1 82 ? -1.726 4.274 18.028 1.00 70.06 82 GLN A CA 1
ATOM 614 C C . GLN A 1 82 ? -1.511 3.811 19.474 1.00 70.06 82 GLN A C 1
ATOM 616 O O . GLN A 1 82 ? -2.473 3.368 20.087 1.00 70.06 82 GLN A O 1
ATOM 621 N N . ARG A 1 83 ? -0.293 3.901 20.031 1.00 62.28 83 ARG A N 1
ATOM 622 C CA . ARG A 1 83 ? -0.038 3.593 21.453 1.00 62.28 83 ARG A CA 1
ATOM 623 C C . ARG A 1 83 ? -0.340 4.757 22.393 1.00 62.28 83 ARG A C 1
ATOM 625 O O . ARG A 1 83 ? -0.595 4.514 23.566 1.00 62.28 83 ARG A O 1
ATOM 632 N N . ASN A 1 84 ? -0.264 5.992 21.903 1.00 59.66 84 ASN A N 1
ATOM 633 C CA . ASN A 1 84 ? -0.500 7.208 22.689 1.00 59.66 84 ASN A CA 1
ATOM 634 C C . ASN A 1 84 ? -1.970 7.691 22.636 1.00 59.66 84 ASN A C 1
ATOM 636 O O . ASN A 1 84 ? -2.268 8.813 23.037 1.00 59.66 84 ASN A O 1
ATOM 640 N N . PHE A 1 85 ? -2.877 6.870 22.097 1.00 54.12 85 PHE A N 1
ATOM 641 C CA . PHE A 1 85 ? -4.320 7.114 22.012 1.00 54.12 85 PHE A CA 1
ATOM 642 C C . PHE A 1 85 ? -5.069 5.978 22.710 1.00 54.12 85 PHE A C 1
ATOM 644 O O . PHE A 1 85 ? -6.084 6.267 23.380 1.00 54.12 85 PHE A O 1
#

Secondary structure (DSSP, 8-state):
-HHHHHHHHHHHHHHHHHHHHHHHHHHHHHHHHHHHHHHS-S-----SSSSSSSHHHHHHHHHHHHHHHHHHHHHHHHHHHHH--